Protein AF-A0A417CU08-F1 (afdb_monomer)

Foldseek 3Di:
DPDPVVVVVVQPPAFFDDDPPDDDDLQKTWGDCVVNVCSVVVCVVLVQFDFDPDWDDPVPDITTMTRGDLVSVCVVPVPVSVVSVVVVVVPDD

Nearest PDB structures (foldseek):
  5f7q-assembly1_C  TM=5.353E-01  e=5.994E-01  Listeria monocytogenes EGD-e
  5f7q-assembly1_J  TM=5.479E-01  e=6.405E-01  Listeria monocytogenes EGD-e
  5dym-assembly1_A-2  TM=3.718E-01  e=2.113E+00  Clostridioides difficile R20291

Mean predicted aligned error: 6.83 Å

Radius of gyration: 14.91 Å; Cα contacts (8 Å, |Δi|>4): 106; chains: 1; bounding box: 31×48×31 Å

pLDDT: mean 85.27, std 15.99, range [37.88, 98.06]

Sequence (93 aa):
MVKKKDQEEELYDILTVSLPGENIKINEAFITDFECKYKLQFIRKYKLGEVLQRVGHSGFCDYRLVRFDLEKLAEYDREGIKKFLAEQEGGHA

Solvent-accessible surface area (backbone atoms only — not comparable to full-atom values): 5727 Å² total; per-residue (Å²): 133,82,64,76,67,61,61,61,53,61,64,56,73,63,49,67,49,89,64,87,91,66,90,71,57,94,57,40,47,29,36,49,46,82,99,33,76,56,55,66,52,50,35,56,74,71,56,42,34,49,80,48,90,55,70,48,72,78,87,84,54,77,22,45,32,30,39,49,34,63,70,59,45,30,78,79,40,48,65,58,46,50,52,55,52,53,60,61,75,72,65,86,131

Structure (mmCIF, N/CA/C/O backbone):
data_AF-A0A417CU08-F1
#
_entry.id   AF-A0A417CU08-F1
#
loop_
_atom_site.group_PDB
_atom_site.id
_atom_site.type_symbol
_atom_site.label_atom_id
_atom_site.label_alt_id
_atom_site.label_comp_id
_atom_site.label_asym_id
_atom_site.label_entity_id
_atom_site.label_seq_id
_atom_site.pdbx_PDB_ins_code
_atom_site.Cartn_x
_atom_site.Cartn_y
_atom_site.Cartn_z
_atom_site.occupancy
_atom_site.B_iso_or_equiv
_atom_site.auth_seq_id
_atom_site.auth_comp_id
_atom_site.auth_asym_id
_atom_site.auth_atom_id
_atom_site.pdbx_PDB_model_num
ATOM 1 N N . MET A 1 1 ? 21.004 -21.513 17.591 1.00 40.88 1 MET A N 1
ATOM 2 C CA . MET A 1 1 ? 19.636 -21.561 17.028 1.00 40.88 1 MET A CA 1
ATOM 3 C C . MET A 1 1 ? 19.002 -20.201 17.267 1.00 40.88 1 MET A C 1
ATOM 5 O O . MET A 1 1 ? 18.472 -19.968 18.345 1.00 40.88 1 MET A O 1
ATOM 9 N N . VAL A 1 2 ? 19.167 -19.270 16.324 1.00 46.81 2 VAL A N 1
ATOM 10 C CA . VAL A 1 2 ? 18.451 -17.984 16.354 1.00 46.81 2 VAL A CA 1
ATOM 11 C C . VAL A 1 2 ? 16.981 -18.283 16.058 1.00 46.81 2 VAL A C 1
ATOM 13 O O . VAL A 1 2 ? 16.672 -19.193 15.285 1.00 46.81 2 VAL A O 1
ATOM 16 N N . LYS A 1 3 ? 16.081 -17.640 16.798 1.00 42.84 3 LYS A N 1
ATOM 17 C CA . LYS A 1 3 ? 14.658 -17.973 16.836 1.00 42.84 3 LYS A CA 1
ATOM 18 C C . LYS A 1 3 ? 14.037 -17.725 15.457 1.00 42.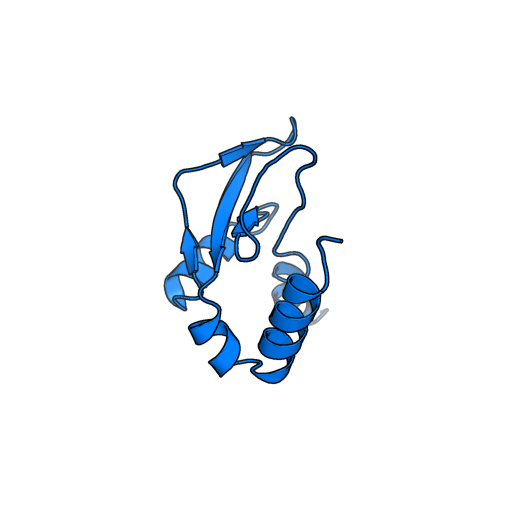84 3 LYS A C 1
ATOM 20 O O . LYS A 1 3 ? 14.116 -16.625 14.937 1.00 42.84 3 LYS A O 1
ATOM 25 N N . LYS A 1 4 ? 13.336 -18.725 14.910 1.00 54.81 4 LYS A N 1
ATOM 26 C CA . LYS A 1 4 ? 12.551 -18.622 13.658 1.00 54.81 4 LYS A CA 1
ATOM 27 C C . LYS A 1 4 ? 11.519 -17.479 13.644 1.00 54.81 4 LYS A C 1
ATOM 29 O O . LYS A 1 4 ? 11.030 -17.138 12.580 1.00 54.81 4 LYS A O 1
ATOM 34 N N . LYS A 1 5 ? 11.167 -16.934 14.812 1.00 52.19 5 LYS A N 1
ATOM 35 C CA . LYS A 1 5 ? 10.161 -15.879 14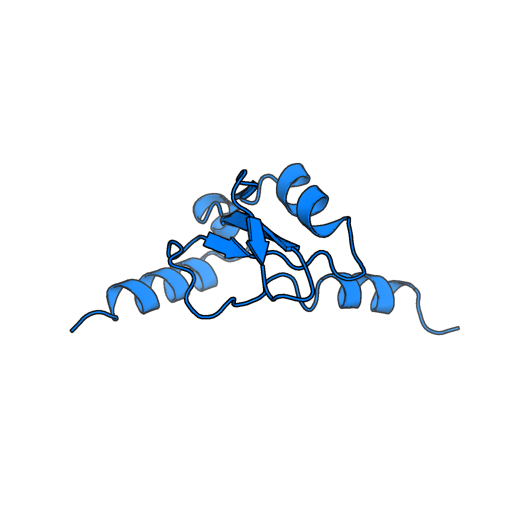.974 1.00 52.19 5 LYS A CA 1
ATOM 36 C C . LYS A 1 5 ? 10.646 -14.520 14.463 1.00 52.19 5 LYS A C 1
ATOM 38 O O . LYS A 1 5 ? 9.885 -13.832 13.803 1.00 52.19 5 LYS A O 1
ATOM 43 N N . ASP A 1 6 ? 11.913 -14.196 14.715 1.00 53.72 6 ASP A N 1
ATOM 44 C CA . ASP A 1 6 ? 12.483 -12.892 14.356 1.00 53.72 6 ASP A CA 1
ATOM 45 C C . ASP A 1 6 ? 12.624 -12.764 12.823 1.00 53.72 6 ASP A C 1
ATOM 47 O O . ASP A 1 6 ? 12.365 -11.712 12.254 1.00 53.72 6 ASP A O 1
ATOM 51 N N . GLN A 1 7 ? 12.894 -13.879 12.127 1.00 56.44 7 GLN A N 1
ATOM 52 C CA . GLN A 1 7 ? 12.955 -13.916 10.659 1.00 56.44 7 GLN A CA 1
ATOM 53 C C . GLN A 1 7 ? 11.607 -13.677 9.965 1.00 56.44 7 GLN A C 1
ATOM 55 O O . GLN A 1 7 ? 11.605 -13.199 8.839 1.00 56.44 7 GLN A O 1
ATOM 60 N N . GLU A 1 8 ? 10.467 -14.036 10.569 1.00 60.75 8 GLU A N 1
ATOM 61 C CA . GLU A 1 8 ? 9.153 -13.801 9.943 1.00 60.75 8 GLU A CA 1
ATOM 62 C C . GLU A 1 8 ? 8.697 -12.341 10.073 1.00 60.75 8 GLU A C 1
ATOM 64 O O . GLU A 1 8 ? 8.006 -11.848 9.182 1.00 60.75 8 GLU A O 1
ATOM 69 N N . GLU A 1 9 ? 9.094 -11.648 11.144 1.00 61.78 9 GLU A N 1
ATOM 70 C CA . GLU A 1 9 ? 8.820 -10.216 11.332 1.00 61.78 9 GLU A CA 1
ATOM 71 C C . GLU A 1 9 ? 9.648 -9.362 10.356 1.00 61.78 9 GLU A C 1
ATOM 73 O O . GLU A 1 9 ? 9.085 -8.505 9.672 1.00 61.78 9 GLU A O 1
ATOM 78 N N . GLU A 1 10 ? 10.933 -9.691 10.160 1.00 65.19 10 GLU A N 1
ATOM 79 C CA . GLU A 1 10 ? 11.811 -9.035 9.172 1.00 65.19 10 GLU A CA 1
ATOM 80 C C . GLU A 1 10 ? 11.269 -9.118 7.728 1.00 65.19 10 GLU A C 1
ATOM 82 O O . GLU A 1 10 ? 11.547 -8.251 6.898 1.00 65.19 10 GLU A O 1
ATOM 87 N N . LEU A 1 11 ? 10.435 -10.119 7.401 1.00 69.06 11 LEU A N 1
ATOM 88 C CA . LEU A 1 11 ? 9.838 -10.243 6.062 1.00 69.06 11 LEU A CA 1
ATOM 89 C C . LEU A 1 11 ? 8.848 -9.120 5.733 1.00 69.06 11 LEU A C 1
ATOM 91 O O . LEU A 1 11 ? 8.575 -8.900 4.549 1.00 69.06 11 LEU A O 1
ATOM 95 N N . TYR A 1 12 ? 8.297 -8.432 6.735 1.00 71.00 12 TYR A N 1
ATOM 96 C CA . TYR A 1 12 ? 7.319 -7.355 6.552 1.00 71.00 12 TYR A CA 1
ATOM 97 C C . TYR A 1 12 ? 7.847 -5.970 6.937 1.00 71.00 12 TYR A C 1
ATOM 99 O O . TYR A 1 12 ? 7.124 -4.997 6.726 1.00 71.00 12 TYR A O 1
ATOM 107 N N . ASP A 1 13 ? 9.095 -5.868 7.405 1.00 77.38 13 ASP A N 1
ATOM 108 C CA . ASP A 1 13 ? 9.730 -4.602 7.807 1.00 77.38 13 ASP A CA 1
ATOM 109 C C . ASP A 1 13 ? 9.685 -3.546 6.694 1.00 77.38 13 ASP A C 1
ATOM 111 O O . ASP A 1 13 ? 9.469 -2.360 6.939 1.00 77.38 13 ASP A O 1
ATOM 115 N N . ILE A 1 14 ? 9.828 -3.986 5.440 1.00 85.50 14 ILE A N 1
ATOM 116 C CA . ILE A 1 14 ? 9.697 -3.128 4.261 1.00 85.50 14 ILE A CA 1
ATOM 117 C C . ILE A 1 14 ? 8.571 -3.662 3.377 1.00 85.50 14 ILE A C 1
ATOM 119 O O . ILE A 1 14 ? 8.752 -4.615 2.612 1.00 85.50 14 ILE A O 1
ATOM 123 N N . LEU A 1 15 ? 7.395 -3.041 3.468 1.00 89.44 15 LEU A N 1
ATOM 124 C CA . LEU A 1 15 ? 6.228 -3.393 2.653 1.00 89.44 15 LEU A CA 1
ATOM 125 C C . LEU A 1 15 ? 6.118 -2.546 1.377 1.00 89.44 15 LEU A C 1
ATOM 127 O O . LEU A 1 15 ? 5.776 -3.073 0.317 1.00 89.44 15 LEU A O 1
ATOM 131 N N . THR A 1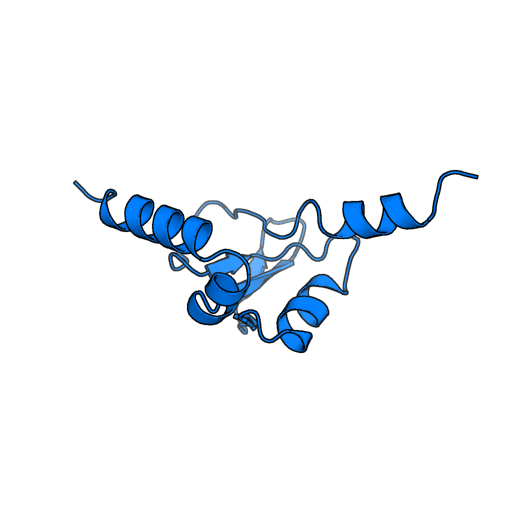 16 ? 6.409 -1.249 1.466 1.00 92.38 16 THR A N 1
ATOM 132 C CA . THR A 1 16 ? 6.198 -0.283 0.380 1.00 92.38 16 THR A CA 1
ATOM 133 C C . THR A 1 16 ? 7.512 0.237 -0.192 1.00 92.38 16 THR A C 1
ATOM 135 O O . THR A 1 16 ? 8.510 0.341 0.517 1.00 92.38 16 THR A O 1
ATOM 138 N N . VAL A 1 17 ? 7.499 0.620 -1.467 1.00 92.12 17 VAL A N 1
ATOM 139 C CA . VAL A 1 17 ? 8.597 1.321 -2.141 1.00 92.12 17 VAL A CA 1
ATOM 140 C C . VAL A 1 17 ? 8.079 2.602 -2.789 1.00 92.12 17 VAL A C 1
ATOM 142 O O . VAL A 1 17 ? 6.974 2.634 -3.333 1.00 92.12 17 VAL A O 1
ATOM 145 N N . SER A 1 18 ? 8.886 3.660 -2.746 1.00 92.12 18 SER A N 1
ATOM 146 C CA . SER A 1 18 ? 8.607 4.907 -3.457 1.00 92.12 18 SER A CA 1
ATOM 147 C C . SER A 1 18 ? 9.288 4.880 -4.821 1.00 92.12 18 SER A C 1
ATOM 149 O O . SER A 1 18 ? 10.502 4.704 -4.903 1.00 92.12 18 SER A O 1
ATOM 151 N N . LEU A 1 19 ? 8.513 5.072 -5.887 1.00 92.81 19 LEU A N 1
ATOM 152 C CA . LEU A 1 19 ? 9.022 5.190 -7.253 1.00 92.81 19 LEU A CA 1
ATOM 153 C C . LEU A 1 19 ? 8.969 6.665 -7.685 1.00 92.81 19 LEU A C 1
ATOM 155 O O . LEU A 1 19 ? 7.872 7.214 -7.815 1.00 92.81 19 LEU A O 1
ATOM 159 N N . PRO A 1 20 ? 10.121 7.339 -7.871 1.00 89.81 20 PRO A N 1
ATOM 160 C CA . PRO A 1 20 ? 10.148 8.739 -8.283 1.00 89.81 20 PRO A CA 1
ATOM 161 C C . PRO A 1 20 ? 9.449 8.959 -9.628 1.00 89.81 20 PRO A C 1
ATOM 163 O O . PRO A 1 20 ? 9.641 8.189 -10.564 1.00 89.81 20 PRO A O 1
ATOM 166 N N . GLY A 1 21 ? 8.669 10.036 -9.735 1.00 86.69 21 GLY A N 1
ATOM 167 C CA . GLY A 1 21 ? 7.958 10.399 -10.968 1.00 86.69 21 GLY A CA 1
ATOM 168 C C . GLY A 1 21 ? 6.624 9.677 -11.183 1.00 86.69 21 GLY A C 1
ATOM 169 O O . GLY A 1 21 ? 5.869 10.061 -12.076 1.00 86.69 21 GLY A O 1
ATOM 170 N N . GLU A 1 22 ? 6.282 8.691 -10.351 1.00 92.75 22 GLU A N 1
ATOM 171 C CA . GLU A 1 22 ? 4.965 8.063 -10.389 1.00 92.75 22 GLU A CA 1
ATOM 172 C C . GLU A 1 22 ? 3.911 8.960 -9.729 1.00 92.75 22 GLU A C 1
ATOM 174 O O . GLU A 1 22 ? 4.013 9.319 -8.558 1.00 92.75 22 GLU A O 1
ATOM 179 N N . ASN A 1 23 ? 2.853 9.289 -10.472 1.00 92.81 23 ASN A N 1
ATOM 180 C CA . ASN A 1 23 ? 1.673 9.944 -9.913 1.00 92.81 23 ASN A CA 1
ATOM 181 C C . ASN A 1 23 ? 0.703 8.876 -9.385 1.00 92.81 23 ASN A C 1
ATOM 183 O O . ASN A 1 23 ? 0.120 8.118 -10.174 1.00 92.81 23 ASN A O 1
ATOM 187 N N . ILE A 1 24 ? 0.576 8.785 -8.062 1.00 94.25 24 ILE A N 1
ATOM 188 C CA . ILE A 1 24 ? -0.296 7.847 -7.345 1.00 94.25 24 ILE A CA 1
ATOM 189 C C . ILE A 1 24 ? -1.127 8.608 -6.313 1.00 94.25 24 ILE A C 1
ATOM 191 O O . ILE A 1 24 ? -0.764 9.706 -5.894 1.00 94.25 24 ILE A O 1
ATOM 195 N N . LYS A 1 25 ? -2.267 8.042 -5.916 1.00 94.62 25 LYS A N 1
ATOM 196 C CA . LYS A 1 25 ? -3.123 8.666 -4.901 1.00 94.62 25 LYS A CA 1
ATOM 197 C C . LYS A 1 25 ? -2.508 8.539 -3.509 1.00 94.62 25 LYS A C 1
ATOM 199 O O . LYS A 1 25 ? -1.734 7.632 -3.240 1.00 94.62 25 LYS A O 1
ATOM 204 N N . ILE A 1 26 ? -2.965 9.400 -2.608 1.00 93.62 26 ILE A N 1
ATOM 205 C CA . ILE A 1 26 ? -2.661 9.401 -1.171 1.00 93.62 26 ILE A CA 1
ATOM 206 C C . ILE A 1 26 ? -2.667 8.005 -0.527 1.00 93.62 26 ILE A C 1
ATOM 208 O O . ILE A 1 26 ? -1.743 7.647 0.187 1.00 93.62 26 ILE A O 1
ATOM 212 N N . ASN A 1 27 ? -3.684 7.188 -0.802 1.00 95.75 27 ASN A N 1
ATOM 213 C CA . ASN A 1 27 ? -3.829 5.849 -0.235 1.00 95.75 27 ASN A CA 1
ATOM 214 C C . ASN A 1 27 ? -3.290 4.741 -1.150 1.00 95.75 27 ASN A C 1
ATOM 216 O O . ASN A 1 27 ? -3.653 3.577 -0.986 1.00 95.75 27 ASN A O 1
ATOM 220 N N . GLU A 1 28 ? -2.478 5.086 -2.143 1.00 96.81 28 GLU A N 1
ATOM 221 C CA . GLU A 1 28 ? -1.850 4.134 -3.045 1.00 96.81 28 GLU A CA 1
ATOM 222 C C . GLU A 1 28 ? -0.352 4.027 -2.746 1.00 96.81 28 GLU A C 1
ATOM 224 O O . GLU A 1 28 ? 0.317 5.024 -2.494 1.00 96.81 28 GLU A O 1
ATOM 229 N N . ALA A 1 29 ? 0.191 2.811 -2.789 1.00 96.25 29 ALA A N 1
ATOM 230 C CA . ALA A 1 29 ? 1.630 2.587 -2.685 1.00 96.25 29 ALA A CA 1
ATOM 231 C C . ALA A 1 29 ? 2.062 1.374 -3.507 1.00 96.25 29 ALA A C 1
ATOM 233 O O . ALA A 1 29 ? 1.315 0.401 -3.663 1.00 96.25 29 ALA A O 1
ATOM 234 N N . PHE A 1 30 ? 3.283 1.423 -4.035 1.00 95.69 30 PHE A N 1
ATOM 235 C CA . PHE A 1 30 ? 3.892 0.270 -4.684 1.00 95.69 30 PHE A CA 1
ATOM 236 C C . PHE A 1 30 ? 4.404 -0.704 -3.630 1.00 95.69 30 PHE A C 1
ATOM 238 O O . PHE A 1 30 ? 5.083 -0.307 -2.684 1.00 95.69 30 PHE A O 1
ATOM 245 N N . ILE A 1 31 ? 4.076 -1.983 -3.793 1.00 93.94 31 ILE A N 1
ATOM 246 C CA . ILE A 1 31 ? 4.475 -3.036 -2.858 1.00 93.94 31 ILE A CA 1
ATOM 247 C C . ILE A 1 31 ? 5.734 -3.713 -3.369 1.00 93.94 31 ILE A C 1
ATOM 249 O O . ILE A 1 31 ? 5.757 -4.202 -4.500 1.00 93.94 31 ILE A O 1
ATOM 253 N N . THR A 1 32 ? 6.757 -3.776 -2.520 1.00 88.19 32 THR A N 1
ATOM 254 C CA . THR A 1 32 ? 7.932 -4.603 -2.792 1.00 88.19 32 THR A CA 1
ATOM 255 C C . THR A 1 32 ? 7.605 -6.059 -2.502 1.00 88.19 32 THR A C 1
ATOM 257 O O . THR A 1 32 ? 7.195 -6.401 -1.397 1.00 88.19 32 THR A O 1
ATOM 260 N N . ASP A 1 33 ? 7.769 -6.932 -3.488 1.00 74.00 33 ASP A N 1
ATOM 261 C CA . ASP A 1 33 ? 7.726 -8.384 -3.3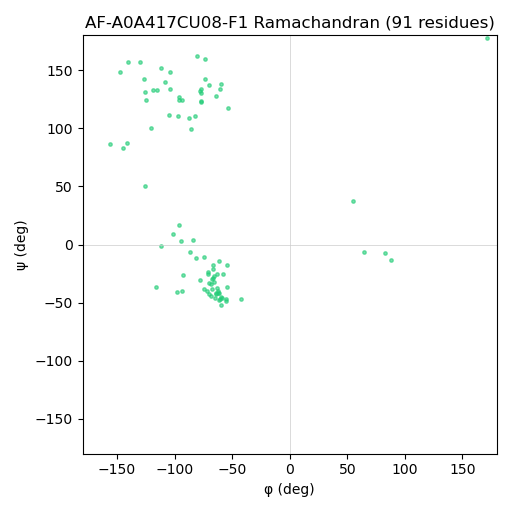08 1.00 74.00 33 ASP A CA 1
ATOM 262 C C . ASP A 1 33 ? 9.133 -9.000 -3.273 1.00 74.00 33 ASP A C 1
ATOM 264 O O . ASP A 1 33 ? 9.263 -10.229 -3.252 1.00 74.00 33 ASP A O 1
ATOM 268 N N . PHE A 1 34 ? 10.172 -8.151 -3.212 1.00 68.50 34 PHE A N 1
ATOM 269 C CA . PHE A 1 34 ? 11.565 -8.565 -3.104 1.00 68.50 34 PHE A CA 1
ATOM 270 C C . PHE A 1 34 ? 11.700 -9.507 -1.901 1.00 68.50 34 PHE A C 1
ATOM 272 O O . PHE A 1 34 ? 11.336 -9.155 -0.777 1.00 68.50 34 PHE A O 1
ATOM 279 N N . GLU A 1 35 ? 12.100 -10.747 -2.191 1.00 63.41 35 GLU A N 1
ATOM 280 C CA . GLU A 1 35 ? 12.288 -11.866 -1.252 1.00 63.41 35 GLU A CA 1
ATOM 281 C C . GLU A 1 35 ? 11.033 -12.387 -0.523 1.00 63.41 35 GLU A C 1
ATOM 283 O O . GLU A 1 35 ? 11.087 -13.448 0.099 1.00 63.41 35 GLU A O 1
ATOM 288 N N . CYS A 1 36 ? 9.866 -11.746 -0.666 1.00 67.00 36 CYS A N 1
ATOM 289 C CA . CYS A 1 36 ? 8.631 -12.179 -0.010 1.00 67.00 36 CYS A CA 1
ATOM 290 C C . CYS A 1 36 ? 7.398 -12.023 -0.912 1.00 67.00 36 CYS A C 1
ATOM 292 O O . CYS A 1 36 ? 6.630 -11.060 -0.831 1.00 67.00 36 CYS A O 1
ATOM 294 N N . LYS A 1 37 ? 7.138 -13.060 -1.720 1.00 71.06 37 LYS A N 1
ATOM 295 C CA . LYS A 1 37 ? 5.954 -13.153 -2.598 1.00 71.06 37 LYS A CA 1
ATOM 296 C C . LYS A 1 37 ? 4.618 -13.132 -1.840 1.00 71.06 37 LYS A C 1
ATOM 298 O O . LYS A 1 37 ? 3.564 -12.934 -2.445 1.00 71.06 37 LYS A O 1
ATOM 303 N N . TYR A 1 38 ? 4.638 -13.329 -0.521 1.00 83.94 38 TYR A N 1
ATOM 304 C CA . TYR A 1 38 ? 3.435 -13.405 0.306 1.00 83.94 38 TYR A CA 1
ATOM 305 C C . TYR A 1 38 ? 2.855 -12.036 0.685 1.00 83.94 38 TYR A C 1
ATOM 307 O O . TYR A 1 38 ? 1.705 -11.988 1.109 1.00 83.94 38 TYR A O 1
ATOM 315 N N . LYS A 1 39 ? 3.564 -10.918 0.470 1.00 88.25 39 LYS A N 1
ATOM 316 C CA . LYS A 1 39 ? 3.083 -9.566 0.830 1.00 88.25 39 LYS A CA 1
ATOM 317 C C . LYS A 1 39 ? 1.779 -9.180 0.123 1.00 88.25 39 LYS A C 1
ATOM 319 O O . LYS A 1 39 ? 0.820 -8.749 0.761 1.00 88.25 39 LYS A O 1
ATOM 324 N N . LEU A 1 40 ? 1.678 -9.431 -1.184 1.00 91.62 40 LEU A N 1
ATOM 325 C CA . LEU A 1 40 ? 0.427 -9.202 -1.923 1.00 91.62 40 LEU A CA 1
ATOM 326 C C . LEU A 1 40 ? -0.682 -10.175 -1.502 1.00 91.62 40 LEU A C 1
ATOM 328 O O . LEU A 1 40 ? -1.857 -9.806 -1.472 1.00 91.62 40 LEU A O 1
ATOM 332 N N . GLN A 1 41 ? -0.327 -11.418 -1.162 1.00 90.94 41 GLN A N 1
ATOM 333 C CA . GLN A 1 41 ? -1.292 -12.396 -0.660 1.00 90.94 41 GLN A CA 1
ATOM 334 C C . GLN A 1 41 ? -1.823 -11.998 0.720 1.00 90.94 41 GLN A C 1
ATOM 336 O O . GLN A 1 41 ? -3.015 -12.156 0.969 1.00 90.94 41 GLN A O 1
ATOM 341 N N . PHE A 1 42 ? -0.974 -11.445 1.584 1.00 90.50 42 PHE A N 1
ATOM 342 C CA . PHE A 1 42 ? -1.338 -10.911 2.889 1.00 90.50 42 PHE A CA 1
ATOM 343 C C . PHE A 1 42 ? -2.369 -9.784 2.748 1.00 90.50 42 PHE A C 1
ATOM 345 O O . PHE A 1 42 ? -3.461 -9.887 3.307 1.00 90.50 42 PHE A O 1
ATOM 352 N N . ILE A 1 43 ? -2.092 -8.787 1.900 1.00 93.62 43 ILE A N 1
ATOM 353 C CA . ILE A 1 43 ? -3.022 -7.679 1.620 1.00 93.62 43 ILE A CA 1
ATOM 354 C C . ILE A 1 43 ? -4.387 -8.209 1.156 1.00 93.62 43 ILE A C 1
ATOM 356 O O . ILE A 1 43 ? -5.422 -7.807 1.688 1.00 93.62 43 ILE A O 1
ATOM 360 N N . ARG A 1 44 ? -4.399 -9.172 0.222 1.00 94.50 44 ARG A N 1
ATOM 361 C CA . ARG A 1 44 ? -5.637 -9.797 -0.281 1.00 94.50 44 A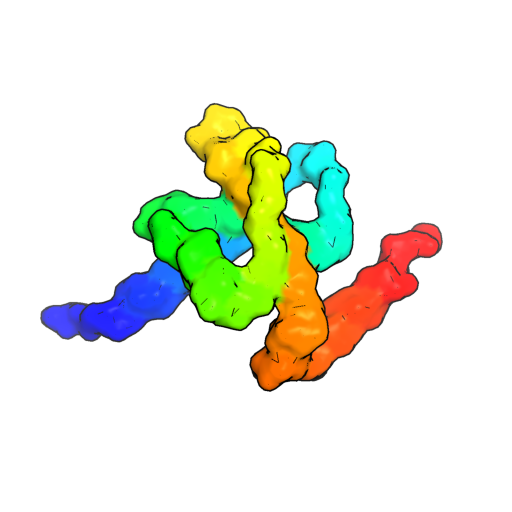RG A CA 1
ATOM 362 C C . ARG A 1 44 ? -6.378 -10.588 0.795 1.00 94.50 44 ARG A C 1
ATOM 364 O O . ARG A 1 44 ? -7.592 -10.461 0.919 1.00 94.50 44 ARG A O 1
ATOM 371 N N . LYS A 1 45 ? -5.662 -11.409 1.568 1.00 94.62 45 LYS A N 1
ATOM 372 C CA . LYS A 1 45 ? -6.235 -12.298 2.590 1.00 94.62 45 LYS A CA 1
ATOM 373 C C . LYS A 1 45 ? -6.953 -11.509 3.683 1.00 94.62 45 LYS A C 1
ATOM 375 O O . LYS A 1 45 ? -8.038 -11.906 4.097 1.00 94.62 45 LYS A O 1
ATOM 380 N N . TYR A 1 46 ? -6.358 -10.403 4.122 1.00 94.94 46 TYR A N 1
ATOM 381 C CA . TYR A 1 46 ? -6.902 -9.564 5.192 1.00 94.94 46 TYR A CA 1
ATOM 382 C C . TYR A 1 46 ? -7.742 -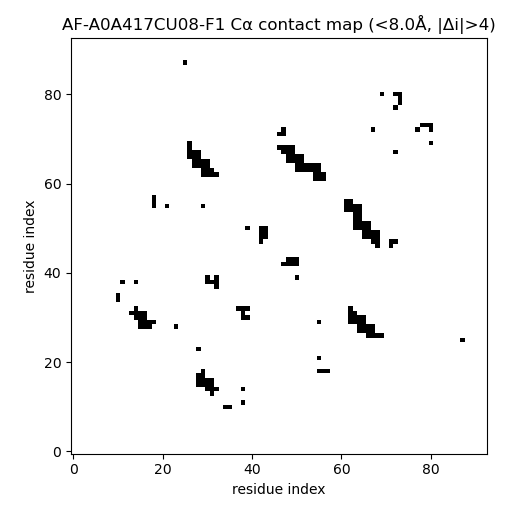8.389 4.683 1.00 94.94 46 TYR A C 1
ATOM 384 O O . TYR A 1 46 ? -8.251 -7.615 5.489 1.00 94.94 46 TYR A O 1
ATOM 392 N N . LYS A 1 47 ? -7.942 -8.297 3.359 1.00 96.62 47 LYS A N 1
ATOM 393 C CA . LYS A 1 47 ? -8.727 -7.245 2.700 1.00 96.62 47 LYS A CA 1
ATOM 394 C C . LYS A 1 47 ? -8.239 -5.836 3.059 1.00 96.62 47 LYS A C 1
ATOM 396 O O . LYS A 1 47 ? -9.043 -4.933 3.222 1.00 96.62 47 LYS A O 1
ATOM 401 N N . LEU A 1 48 ? -6.923 -5.657 3.183 1.00 96.44 48 LEU A N 1
ATOM 402 C CA . LEU A 1 48 ? -6.312 -4.377 3.577 1.00 96.44 48 LEU A CA 1
ATOM 403 C C . LEU A 1 48 ? -6.328 -3.337 2.447 1.00 96.44 48 LEU A C 1
ATOM 405 O O . LEU A 1 48 ? -5.994 -2.175 2.656 1.00 96.44 48 LEU A O 1
ATOM 409 N N . GLY A 1 49 ? -6.666 -3.762 1.233 1.00 96.81 49 GLY A N 1
ATOM 410 C CA . GLY A 1 49 ? -6.721 -2.914 0.057 1.00 96.81 49 GLY A CA 1
ATOM 411 C C . GLY A 1 49 ? -6.939 -3.709 -1.224 1.00 96.81 49 GLY A C 1
ATOM 412 O O . GLY A 1 49 ? -6.987 -4.944 -1.231 1.00 96.81 49 GLY A O 1
ATOM 413 N N . GLU A 1 50 ? -7.040 -2.979 -2.325 1.00 97.56 50 GLU A N 1
ATOM 414 C CA . GLU A 1 50 ? -7.178 -3.500 -3.677 1.00 97.56 50 GLU A CA 1
ATOM 415 C C . GLU A 1 50 ? -5.806 -3.565 -4.363 1.00 97.56 50 GLU A C 1
ATOM 417 O O . GLU A 1 50 ? -5.105 -2.560 -4.485 1.00 97.56 50 GLU A O 1
ATOM 422 N N . VAL A 1 51 ? -5.424 -4.750 -4.852 1.00 95.50 51 VAL A N 1
ATOM 423 C CA . VAL A 1 51 ? -4.233 -4.904 -5.703 1.00 95.50 51 VAL A CA 1
ATOM 424 C C . VAL A 1 51 ? -4.604 -4.543 -7.139 1.00 95.50 51 VAL A C 1
ATOM 426 O O . VAL A 1 51 ? -5.327 -5.298 -7.791 1.00 95.50 51 VAL A O 1
ATOM 429 N N . LEU A 1 52 ? -4.091 -3.418 -7.636 1.00 96.12 52 LEU A N 1
ATOM 430 C CA . LEU A 1 52 ? -4.421 -2.885 -8.956 1.00 96.12 52 LEU A CA 1
ATOM 431 C C . LEU A 1 52 ? -3.636 -3.587 -10.074 1.00 96.12 52 LEU A C 1
ATOM 433 O O . LEU A 1 52 ? -2.604 -4.227 -9.855 1.00 96.12 52 LEU A O 1
ATOM 437 N N . GLN A 1 53 ? -4.114 -3.438 -11.313 1.00 94.25 53 GLN A N 1
ATOM 438 C CA . GLN A 1 53 ? -3.405 -3.948 -12.493 1.00 94.25 53 GLN A CA 1
ATOM 439 C C . GLN A 1 53 ? -2.131 -3.154 -12.814 1.00 94.25 53 GLN A C 1
ATOM 441 O O . GLN A 1 53 ? -1.222 -3.714 -13.427 1.00 94.25 53 GLN A O 1
ATOM 446 N N . ARG A 1 54 ? -2.048 -1.887 -12.380 1.00 95.31 54 ARG A N 1
ATOM 447 C CA . ARG A 1 54 ? -0.896 -1.006 -12.614 1.00 95.31 54 ARG A CA 1
ATOM 448 C C . ARG A 1 54 ? 0.375 -1.586 -11.990 1.00 95.31 54 ARG A C 1
ATOM 450 O O . ARG A 1 54 ? 0.374 -2.023 -10.837 1.00 95.31 54 ARG A O 1
ATOM 457 N N . VAL A 1 55 ? 1.446 -1.556 -12.776 1.00 93.44 55 VAL A N 1
ATOM 458 C CA . VAL A 1 55 ? 2.800 -1.955 -12.390 1.00 93.44 55 VAL A CA 1
ATOM 459 C C . VAL A 1 55 ? 3.705 -0.737 -12.540 1.00 93.44 55 VAL A C 1
ATOM 461 O O . VAL A 1 55 ? 3.601 -0.027 -13.537 1.00 93.44 55 VAL A O 1
ATOM 464 N N . GLY A 1 56 ? 4.528 -0.471 -11.530 1.00 93.12 56 GLY A N 1
ATOM 465 C CA . GLY A 1 56 ? 5.591 0.529 -11.571 1.00 93.12 56 GLY A CA 1
ATOM 466 C C . GLY A 1 56 ? 6.943 -0.154 -11.730 1.00 93.12 56 GLY A C 1
ATOM 467 O O . GLY A 1 56 ? 7.130 -1.269 -11.242 1.00 93.12 56 GLY A O 1
ATOM 468 N N . HIS A 1 57 ? 7.878 0.508 -12.403 1.00 91.75 57 HIS A N 1
ATOM 469 C CA . HIS A 1 57 ? 9.163 -0.076 -12.778 1.00 91.75 57 HIS A CA 1
ATOM 470 C C . HIS A 1 57 ? 10.309 0.793 -12.259 1.00 91.75 57 HIS A C 1
ATOM 472 O O . HIS A 1 57 ? 10.385 1.973 -12.591 1.00 91.75 57 HIS A O 1
ATOM 478 N N . SER A 1 58 ? 11.232 0.219 -11.482 1.00 90.06 58 SER A N 1
ATOM 479 C CA . SER A 1 58 ? 12.458 0.927 -11.058 1.00 90.06 58 SER A CA 1
ATOM 480 C C . SER A 1 58 ? 13.610 0.818 -12.063 1.00 90.06 58 SER A C 1
ATOM 482 O O . SER A 1 58 ? 14.669 1.401 -11.848 1.00 90.06 58 SER A O 1
ATOM 484 N N . GLY A 1 59 ? 13.438 0.017 -13.120 1.00 87.94 59 GLY A N 1
ATOM 485 C CA . GLY A 1 59 ? 14.517 -0.443 -13.999 1.00 87.94 59 GLY A CA 1
ATOM 486 C C . GLY A 1 59 ? 15.198 -1.735 -13.523 1.00 87.94 59 GLY A C 1
ATOM 487 O O . GLY A 1 59 ? 15.883 -2.375 -14.315 1.00 87.94 59 GLY A O 1
ATOM 488 N N .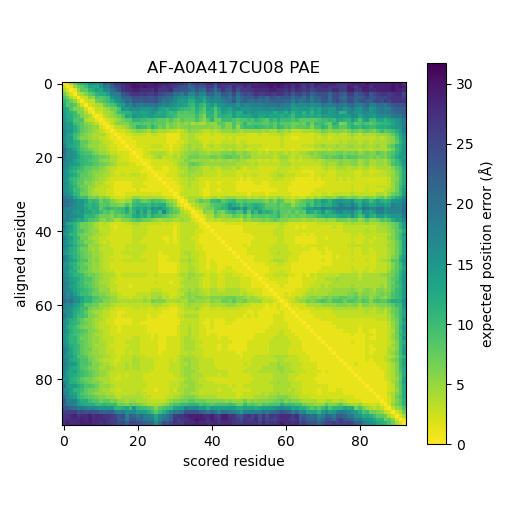 PHE A 1 60 ? 14.965 -2.157 -12.272 1.00 84.88 60 PHE A N 1
ATOM 489 C CA . PHE A 1 60 ? 15.472 -3.420 -11.709 1.00 84.88 60 PHE A CA 1
ATOM 490 C C . PHE A 1 60 ? 14.360 -4.398 -11.329 1.00 84.88 60 PHE A C 1
ATOM 492 O O . PHE A 1 60 ? 14.529 -5.609 -11.463 1.00 84.88 60 PHE A O 1
ATOM 499 N N . CYS A 1 61 ? 13.241 -3.886 -10.819 1.00 88.56 61 CYS A N 1
ATOM 500 C CA . CYS A 1 61 ? 12.111 -4.687 -10.365 1.00 88.56 61 CYS A CA 1
ATOM 501 C C . CYS A 1 61 ? 10.788 -4.028 -10.755 1.00 88.56 61 CYS A C 1
ATOM 503 O O . CYS A 1 61 ? 10.702 -2.806 -10.936 1.00 88.56 61 CYS A O 1
ATOM 505 N N . ASP A 1 62 ? 9.769 -4.876 -10.826 1.00 90.81 62 ASP A N 1
ATOM 506 C CA . ASP A 1 62 ? 8.388 -4.520 -11.107 1.00 90.81 62 ASP A CA 1
ATOM 507 C C . ASP A 1 62 ? 7.593 -4.558 -9.805 1.00 90.81 62 ASP A C 1
ATOM 509 O O . ASP A 1 62 ? 7.671 -5.526 -9.051 1.00 90.81 62 ASP A O 1
ATOM 513 N N . TYR A 1 63 ? 6.787 -3.532 -9.557 1.00 93.06 63 TYR A N 1
ATOM 514 C CA . TYR A 1 63 ? 6.030 -3.397 -8.318 1.00 93.06 63 TYR A CA 1
ATOM 515 C C . TYR A 1 63 ? 4.549 -3.211 -8.610 1.00 93.06 63 TYR A C 1
ATOM 517 O O . TYR A 1 63 ? 4.154 -2.369 -9.417 1.00 93.06 63 TYR A O 1
ATOM 525 N N . ARG A 1 64 ? 3.696 -3.976 -7.928 1.00 94.62 64 ARG A N 1
ATOM 526 C CA . ARG A 1 64 ? 2.241 -3.804 -8.021 1.00 94.62 64 ARG A CA 1
ATOM 527 C C . ARG A 1 64 ? 1.808 -2.600 -7.198 1.00 94.62 64 ARG A C 1
ATOM 529 O O . ARG A 1 64 ? 2.193 -2.480 -6.035 1.00 94.62 64 ARG A O 1
ATOM 536 N N . LEU A 1 65 ? 0.958 -1.760 -7.782 1.00 96.50 65 LEU A N 1
ATOM 537 C CA . LEU A 1 65 ? 0.285 -0.701 -7.041 1.00 96.50 65 LEU A CA 1
ATOM 538 C C . LEU A 1 65 ? -0.860 -1.297 -6.214 1.00 96.50 65 LEU A C 1
ATOM 540 O O . LEU A 1 65 ? -1.692 -2.046 -6.734 1.00 96.50 65 LEU A O 1
ATOM 544 N N . VAL A 1 66 ? -0.917 -0.949 -4.935 1.00 97.31 66 VAL A N 1
ATOM 545 C CA . VAL A 1 66 ? -2.032 -1.282 -4.046 1.00 97.31 66 VAL A CA 1
ATOM 546 C C . VAL A 1 66 ? -2.715 -0.002 -3.615 1.00 97.31 66 VAL A C 1
ATOM 548 O O . VAL A 1 66 ? -2.041 0.935 -3.202 1.00 97.31 66 VAL A O 1
ATOM 551 N N . ARG A 1 67 ? -4.047 0.017 -3.684 1.00 98.06 67 ARG A N 1
ATOM 552 C CA . ARG A 1 67 ? -4.882 1.043 -3.061 1.00 98.06 67 ARG A CA 1
ATOM 553 C C . ARG A 1 67 ? -5.373 0.527 -1.716 1.00 98.06 67 ARG A C 1
ATOM 555 O O . ARG A 1 67 ? -6.188 -0.392 -1.680 1.00 98.06 67 ARG A O 1
ATOM 562 N N . PHE A 1 68 ? -4.879 1.096 -0.626 1.00 97.75 68 PHE A N 1
ATOM 563 C CA . PHE A 1 68 ? -5.248 0.692 0.724 1.00 97.75 68 PHE A CA 1
ATOM 564 C C . PHE A 1 68 ? -6.656 1.151 1.101 1.00 97.75 68 PHE A C 1
ATOM 566 O O . PHE A 1 68 ? -7.094 2.254 0.756 1.00 97.75 68 PHE A O 1
ATOM 573 N N . ASP A 1 69 ? -7.342 0.285 1.839 1.00 97.94 69 ASP A N 1
ATOM 574 C CA . ASP A 1 69 ? -8.614 0.579 2.483 1.00 97.94 69 ASP A CA 1
AT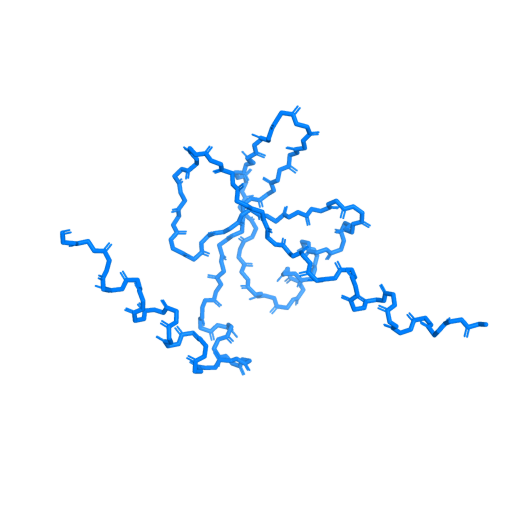OM 575 C C . ASP A 1 69 ? -8.325 1.223 3.845 1.00 97.94 69 ASP A C 1
ATOM 577 O O . ASP A 1 69 ? -7.980 0.550 4.818 1.00 97.94 69 ASP A O 1
ATOM 581 N N . LEU A 1 70 ? -8.408 2.554 3.897 1.00 96.94 70 LEU A N 1
ATOM 582 C CA . LEU A 1 70 ? -8.094 3.316 5.106 1.00 96.94 70 LEU A CA 1
ATOM 583 C C . LEU A 1 70 ? -9.094 3.048 6.239 1.00 96.94 70 LEU A C 1
ATOM 585 O O . LEU A 1 70 ? -8.709 3.114 7.404 1.00 96.94 70 LEU A O 1
ATOM 589 N N . GLU A 1 71 ? -10.349 2.714 5.922 1.00 96.94 71 GLU A N 1
ATOM 590 C CA . GLU A 1 71 ? -11.344 2.339 6.932 1.00 96.94 71 GLU A CA 1
ATOM 591 C C . GLU A 1 71 ? -10.968 0.999 7.559 1.00 96.94 71 GLU A C 1
ATOM 593 O O . GLU A 1 71 ? -10.949 0.871 8.785 1.00 96.94 71 GLU A O 1
ATOM 598 N N . LYS A 1 72 ? -10.564 0.028 6.729 1.00 97.62 72 LYS A N 1
ATOM 599 C CA . LYS A 1 72 ? -10.078 -1.261 7.219 1.00 97.62 72 LYS A CA 1
ATOM 600 C C . LYS A 1 72 ? -8.819 -1.113 8.066 1.00 97.62 72 LYS A C 1
ATOM 602 O O . LYS A 1 72 ? -8.694 -1.767 9.099 1.00 97.62 72 LYS A O 1
ATOM 607 N N . LEU A 1 73 ? -7.881 -0.264 7.648 1.00 96.62 73 LEU 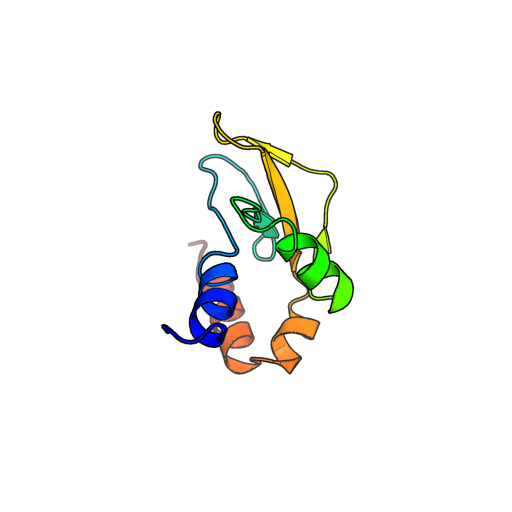A N 1
ATOM 608 C CA . LEU A 1 73 ? -6.664 0.003 8.416 1.00 96.62 73 LEU A CA 1
ATOM 609 C C . LEU A 1 73 ? -6.960 0.715 9.745 1.00 96.62 73 LEU A C 1
ATOM 611 O O . LEU A 1 73 ? -6.295 0.434 10.742 1.00 96.62 73 LEU A O 1
ATOM 615 N N . ALA A 1 74 ? -7.992 1.561 9.801 1.00 97.25 74 ALA A N 1
ATOM 616 C CA . ALA A 1 74 ? -8.407 2.236 11.029 1.00 97.25 74 ALA A CA 1
ATOM 617 C C . ALA A 1 74 ? -8.967 1.276 12.098 1.00 97.25 74 ALA A C 1
ATOM 619 O O . ALA A 1 74 ? -9.003 1.643 13.273 1.00 97.25 74 ALA A O 1
ATOM 620 N N . GLU A 1 75 ? -9.363 0.049 11.732 1.00 97.75 75 GLU A N 1
ATOM 621 C CA . GLU A 1 75 ? -9.679 -1.007 12.708 1.00 97.75 75 GLU A CA 1
ATOM 622 C C . GLU A 1 75 ? -8.442 -1.446 13.514 1.00 97.75 75 GLU A C 1
ATOM 624 O O . GLU A 1 75 ? -8.585 -1.907 14.646 1.00 97.75 75 GLU A O 1
ATOM 629 N N . TYR A 1 76 ? -7.239 -1.303 12.941 1.00 95.44 76 TYR A N 1
ATOM 630 C CA . TYR A 1 76 ? -5.969 -1.685 13.564 1.00 95.44 76 TYR A CA 1
ATOM 631 C C . TYR A 1 76 ? -5.256 -0.494 14.211 1.00 95.44 76 TYR A C 1
ATOM 633 O O . TYR A 1 76 ? -4.725 -0.630 15.311 1.00 95.44 76 TYR A O 1
ATOM 641 N N . ASP A 1 77 ? -5.261 0.667 13.550 1.00 97.06 77 ASP A N 1
ATOM 642 C CA . ASP A 1 77 ? -4.660 1.900 14.065 1.00 97.06 77 ASP A CA 1
ATOM 643 C C . ASP A 1 77 ? -5.462 3.142 13.649 1.00 97.06 77 ASP A C 1
ATOM 645 O O . ASP A 1 77 ? -5.172 3.838 12.672 1.00 97.06 77 ASP A O 1
ATOM 649 N N . ARG A 1 78 ? -6.511 3.432 14.421 1.00 97.56 78 ARG A N 1
ATOM 650 C CA . ARG A 1 78 ? -7.387 4.582 14.173 1.00 97.56 78 ARG A CA 1
ATOM 651 C C . ARG A 1 78 ? -6.658 5.922 14.281 1.00 97.56 78 ARG A C 1
ATOM 653 O O . ARG A 1 78 ? -6.960 6.832 13.510 1.00 97.56 78 ARG A O 1
ATOM 660 N N . GLU A 1 79 ? -5.759 6.073 15.251 1.00 97.75 79 GLU A N 1
ATOM 661 C CA . GLU A 1 79 ? -5.055 7.342 15.476 1.00 97.75 79 GLU A CA 1
ATOM 662 C C . GLU A 1 79 ? -3.990 7.574 14.400 1.00 97.75 79 GLU A C 1
ATOM 664 O O . GLU A 1 79 ? -3.878 8.691 13.894 1.00 97.75 79 GLU A O 1
ATOM 669 N N . GLY A 1 80 ? -3.293 6.519 13.966 1.00 96.62 80 GLY A N 1
ATOM 670 C CA . GLY A 1 80 ? -2.376 6.566 12.830 1.00 96.62 80 GLY A CA 1
ATOM 671 C C . GLY A 1 80 ? -3.064 7.007 11.541 1.00 96.62 80 GLY A C 1
ATOM 672 O O . GLY A 1 80 ? -2.582 7.925 10.878 1.00 96.62 80 GLY A O 1
ATOM 673 N N . ILE A 1 81 ? -4.238 6.446 11.223 1.00 96.94 81 ILE A N 1
ATOM 674 C CA . ILE A 1 81 ? -5.015 6.861 10.042 1.00 96.94 81 ILE A CA 1
ATOM 675 C C . ILE A 1 81 ? -5.498 8.312 10.150 1.00 96.94 81 ILE A C 1
ATOM 677 O O . ILE A 1 81 ? -5.408 9.053 9.173 1.00 96.94 81 ILE A O 1
ATOM 681 N N . LYS A 1 82 ? -5.967 8.759 11.323 1.00 96.06 82 LYS A N 1
ATOM 682 C CA . LYS A 1 82 ? -6.350 10.169 11.519 1.00 96.06 82 LYS A CA 1
ATOM 683 C C . LYS A 1 82 ? -5.177 11.115 11.292 1.00 96.06 82 LYS A C 1
ATOM 685 O O . LYS A 1 82 ? -5.337 12.119 10.604 1.00 96.06 82 LYS A O 1
ATOM 690 N N . LYS A 1 83 ? -4.015 10.801 11.870 1.00 96.75 83 LYS A N 1
ATOM 691 C CA . LYS A 1 83 ? -2.801 11.604 11.707 1.00 96.75 83 LYS A CA 1
ATOM 692 C C . LYS A 1 83 ? -2.383 11.653 10.239 1.00 96.75 83 LYS A C 1
ATOM 694 O O . LYS A 1 83 ? -2.161 12.739 9.718 1.00 96.75 83 LYS A O 1
ATOM 699 N N . PHE A 1 84 ? -2.358 10.496 9.579 1.00 94.25 84 PHE A N 1
ATOM 700 C CA . PHE A 1 84 ? -2.066 10.391 8.155 1.00 94.25 84 PHE A CA 1
ATOM 701 C C . PHE A 1 84 ? -3.001 11.268 7.316 1.00 94.25 84 PHE A C 1
ATOM 703 O O . PHE A 1 84 ? -2.526 12.040 6.499 1.00 94.25 84 PHE A O 1
ATOM 710 N N . LEU A 1 85 ? -4.319 11.215 7.535 1.00 93.94 85 LEU A N 1
ATOM 711 C CA . LEU A 1 85 ? -5.269 12.048 6.788 1.00 93.94 85 LEU A CA 1
ATOM 712 C C . LEU A 1 85 ? -5.065 13.549 7.054 1.00 93.94 85 LEU A C 1
ATOM 714 O O . LEU A 1 85 ? -5.056 14.335 6.110 1.00 93.94 85 LEU A O 1
ATOM 718 N N . ALA A 1 86 ? -4.833 13.944 8.309 1.00 94.00 86 ALA A N 1
ATOM 719 C CA . ALA A 1 86 ? -4.602 15.342 8.674 1.00 94.00 86 ALA A CA 1
ATOM 720 C C . ALA A 1 86 ? -3.331 15.929 8.029 1.00 94.00 86 ALA A C 1
ATOM 722 O O . ALA A 1 86 ? -3.329 17.081 7.597 1.00 94.00 86 ALA A O 1
ATOM 723 N N . GLU A 1 87 ? -2.257 15.140 7.919 1.00 92.56 87 GLU A N 1
ATOM 724 C CA . GLU A 1 87 ? -1.015 15.548 7.240 1.00 92.56 87 GLU A CA 1
ATOM 725 C C . GLU A 1 87 ? -1.226 15.821 5.746 1.00 92.56 87 GLU A C 1
ATOM 727 O O . GLU A 1 87 ? -0.496 16.606 5.145 1.00 92.56 87 GLU A O 1
ATOM 732 N N . GLN A 1 88 ? -2.240 15.200 5.150 1.00 83.25 88 GLN A N 1
ATOM 733 C CA . GLN A 1 88 ? -2.510 15.281 3.719 1.00 83.25 88 GLN A CA 1
ATOM 734 C C . GLN A 1 88 ? -3.500 16.409 3.393 1.00 83.25 88 GLN A C 1
ATOM 736 O O . GLN A 1 88 ? -3.433 16.992 2.314 1.00 83.25 88 GLN A O 1
ATOM 741 N N . GLU A 1 89 ? -4.359 16.788 4.346 1.00 72.00 89 GLU A N 1
ATOM 742 C CA . GLU A 1 89 ? -5.185 18.003 4.265 1.00 72.00 89 GLU A CA 1
ATOM 743 C C . GLU A 1 89 ? -4.354 19.292 4.418 1.00 72.00 89 GLU A C 1
ATOM 745 O O . GLU A 1 89 ? -4.735 20.340 3.898 1.00 72.00 89 GLU A O 1
ATOM 750 N N . GLY A 1 90 ? -3.195 19.228 5.084 1.00 61.41 90 GLY A N 1
ATOM 751 C CA . GLY A 1 90 ? -2.312 20.379 5.319 1.00 61.41 90 GLY A CA 1
ATOM 752 C C . GLY A 1 90 ? -1.339 20.728 4.183 1.00 61.41 90 GLY A C 1
ATOM 753 O O . GLY A 1 90 ? -0.506 21.614 4.364 1.00 61.41 90 GLY A O 1
ATOM 754 N N . GLY A 1 91 ? -1.396 20.037 3.039 1.00 56.41 91 GLY A N 1
ATOM 755 C CA . GLY A 1 91 ? -0.294 19.986 2.073 1.00 56.41 91 GLY A CA 1
ATOM 756 C C . GLY A 1 91 ? -0.617 20.378 0.634 1.00 56.41 91 GLY A C 1
ATOM 757 O O . GLY A 1 91 ? -0.233 19.634 -0.252 1.00 56.41 91 GLY A O 1
ATOM 758 N N . HIS A 1 92 ? -1.262 21.524 0.388 1.00 47.09 92 HIS A N 1
ATOM 759 C CA . HIS A 1 92 ? -1.156 22.292 -0.868 1.00 47.09 92 HIS A CA 1
ATOM 760 C C . HIS A 1 92 ? -1.515 23.767 -0.591 1.00 47.09 92 HIS A C 1
ATOM 762 O O . HIS A 1 92 ? -2.669 24.171 -0.737 1.00 47.09 92 HIS A O 1
ATOM 768 N N . ALA A 1 93 ? -0.525 24.559 -0.177 1.00 37.88 93 ALA A N 1
ATOM 769 C CA . ALA A 1 93 ? -0.542 26.022 -0.238 1.00 37.88 93 ALA A CA 1
ATOM 770 C C . ALA A 1 93 ? 0.690 26.488 -1.018 1.00 37.88 93 ALA A C 1
ATOM 772 O O . ALA A 1 93 ? 1.764 25.874 -0.814 1.00 37.88 93 ALA A O 1
#

Secondary structure (DSSP, 8-state):
---HHHHHHHTTS--EE--TT----TTEEEEP-TT-THHHHHHHHHT-EEEEEEEEE-SS-EEEEEEE-HHHHHTT-HHHHHHHHHHHHT---